Protein AF-A0A1G0CS88-F1 (afdb_monomer_lite)

Radius of gyration: 11.29 Å; chains: 1; bounding box: 26×19×28 Å

Sequence (63 aa):
MRAIFNDACRITAPFFDAENSWGNASLTMYARQTVREAYPQLTQQDVAILLSSVQRFHAGNAK

pLDDT: mean 84.69, std 12.03, range [45.53, 95.06]

Structure (mmCIF, N/CA/C/O backbone):
data_AF-A0A1G0CS88-F1
#
_entry.id   AF-A0A1G0CS88-F1
#
loop_
_atom_site.group_PDB
_atom_site.id
_atom_site.type_symbol
_atom_site.label_atom_id
_atom_site.label_alt_id
_atom_site.label_comp_id
_atom_site.label_asym_id
_atom_site.label_entity_id
_atom_site.label_seq_id
_atom_site.pdbx_PDB_ins_code
_atom_site.Cartn_x
_atom_site.Cartn_y
_atom_site.Cartn_z
_atom_site.occupancy
_atom_site.B_iso_or_equiv
_atom_site.auth_seq_id
_atom_site.auth_comp_id
_atom_site.auth_asym_id
_atom_site.auth_atom_id
_atom_site.pdbx_PDB_model_num
ATOM 1 N N . MET A 1 1 ? -6.625 -5.950 10.202 1.00 73.00 1 MET A N 1
ATOM 2 C CA . MET A 1 1 ? -5.648 -5.393 9.235 1.00 73.00 1 MET A CA 1
ATOM 3 C C . MET A 1 1 ? -5.142 -6.385 8.190 1.00 73.00 1 MET A C 1
ATOM 5 O O . MET A 1 1 ? -5.097 -6.006 7.032 1.00 73.00 1 MET A O 1
ATOM 9 N N . ARG A 1 2 ? -4.793 -7.638 8.524 1.00 81.06 2 ARG A N 1
ATOM 10 C CA . ARG A 1 2 ? -4.194 -8.574 7.544 1.00 81.06 2 ARG A CA 1
ATOM 11 C C . ARG A 1 2 ? -5.061 -8.858 6.301 1.00 81.06 2 ARG A C 1
ATOM 13 O O . ARG A 1 2 ? -4.526 -8.921 5.204 1.00 81.06 2 ARG A O 1
ATOM 20 N N . ALA A 1 3 ? -6.384 -8.953 6.457 1.00 86.81 3 ALA A N 1
ATOM 21 C CA . ALA A 1 3 ? -7.310 -9.109 5.327 1.00 86.81 3 ALA A CA 1
ATOM 22 C C . ALA A 1 3 ? -7.308 -7.887 4.386 1.00 86.81 3 ALA A C 1
ATOM 24 O O . ALA A 1 3 ? -7.183 -8.047 3.177 1.00 86.81 3 ALA A O 1
ATOM 25 N N . ILE A 1 4 ? -7.352 -6.677 4.958 1.00 91.31 4 ILE A N 1
ATOM 26 C CA . ILE A 1 4 ? -7.284 -5.403 4.220 1.00 91.31 4 ILE A CA 1
ATOM 27 C C . ILE A 1 4 ? -5.949 -5.283 3.478 1.00 91.31 4 ILE A C 1
ATOM 29 O O . ILE A 1 4 ? -5.915 -4.822 2.348 1.00 91.31 4 ILE A O 1
ATOM 33 N N . PHE A 1 5 ? -4.850 -5.737 4.084 1.00 93.12 5 PHE A N 1
ATOM 34 C CA . PHE A 1 5 ? -3.532 -5.722 3.452 1.00 93.12 5 PHE A CA 1
ATOM 35 C C . PHE A 1 5 ? -3.464 -6.585 2.189 1.00 93.12 5 PHE A C 1
ATOM 37 O O . PHE A 1 5 ? -3.018 -6.099 1.155 1.00 93.12 5 PHE A O 1
ATOM 44 N N . ASN A 1 6 ? -3.931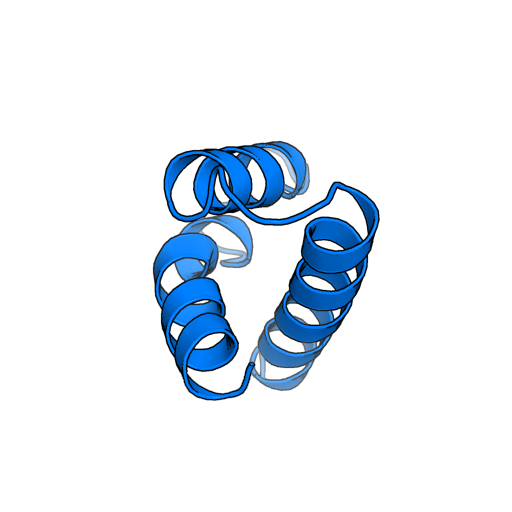 -7.834 2.248 1.00 93.12 6 ASN A N 1
ATOM 45 C CA . ASN A 1 6 ? -3.896 -8.723 1.083 1.00 93.12 6 ASN A CA 1
ATOM 46 C C . ASN A 1 6 ? -4.703 -8.156 -0.091 1.00 93.12 6 ASN A C 1
ATOM 48 O O . ASN A 1 6 ? -4.249 -8.191 -1.234 1.00 93.12 6 ASN A O 1
ATOM 52 N N . ASP A 1 7 ? -5.884 -7.611 0.195 1.00 93.81 7 ASP A N 1
ATOM 53 C CA . ASP A 1 7 ? -6.711 -6.993 -0.833 1.00 93.81 7 ASP A CA 1
ATOM 54 C C . ASP A 1 7 ? -6.108 -5.674 -1.344 1.00 93.81 7 ASP A C 1
ATOM 56 O O . ASP A 1 7 ? -6.045 -5.462 -2.552 1.00 93.81 7 ASP A O 1
ATOM 60 N N . ALA A 1 8 ? -5.546 -4.844 -0.459 1.00 92.50 8 ALA A N 1
ATOM 61 C CA . ALA A 1 8 ? -4.821 -3.635 -0.842 1.00 92.50 8 ALA A CA 1
ATOM 62 C C . ALA A 1 8 ? -3.641 -3.946 -1.775 1.00 92.50 8 ALA A C 1
ATOM 64 O O . ALA A 1 8 ? -3.472 -3.259 -2.780 1.00 92.50 8 ALA A O 1
ATOM 65 N N . CYS A 1 9 ? -2.863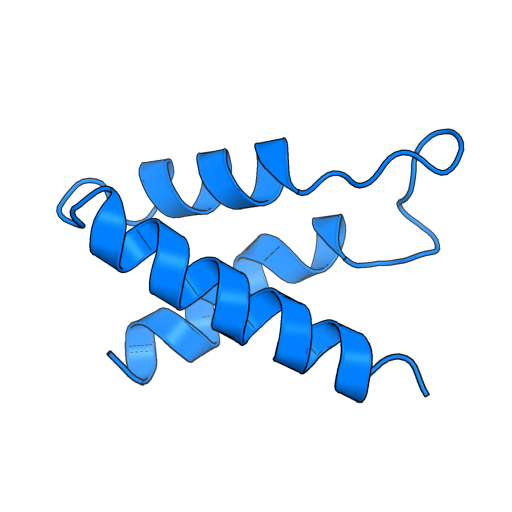 -5.003 -1.513 1.00 91.94 9 CYS A N 1
ATOM 66 C CA . CYS A 1 9 ? -1.807 -5.452 -2.424 1.00 91.94 9 CYS A CA 1
ATOM 67 C C . CYS A 1 9 ? -2.359 -5.803 -3.810 1.00 91.94 9 CYS A C 1
ATOM 69 O O . CYS A 1 9 ? -1.751 -5.430 -4.810 1.00 91.94 9 CYS A O 1
ATOM 71 N N . ARG A 1 10 ? -3.514 -6.479 -3.872 1.00 92.56 10 ARG A N 1
ATOM 72 C CA . ARG A 1 10 ? -4.162 -6.885 -5.127 1.00 92.56 10 ARG A CA 1
ATOM 73 C C . ARG A 1 10 ? -4.663 -5.688 -5.933 1.00 92.56 10 ARG A C 1
ATOM 75 O O . ARG A 1 10 ? -4.328 -5.577 -7.106 1.00 92.56 10 ARG A O 1
ATOM 82 N N . ILE A 1 11 ? -5.438 -4.790 -5.321 1.00 92.88 11 ILE A N 1
ATOM 83 C CA . ILE A 1 11 ? -6.042 -3.646 -6.032 1.00 92.88 11 ILE A CA 1
ATOM 84 C C . ILE A 1 11 ? -5.007 -2.590 -6.430 1.00 92.88 11 ILE A C 1
ATOM 86 O O . ILE A 1 11 ? -5.251 -1.811 -7.345 1.00 92.88 11 ILE A O 1
ATOM 90 N N . THR A 1 12 ? -3.858 -2.554 -5.748 1.00 92.12 12 THR A N 1
ATOM 91 C CA . THR A 1 12 ? -2.786 -1.601 -6.058 1.00 92.12 12 THR A CA 1
ATOM 92 C C . THR A 1 12 ? -1.680 -2.163 -6.942 1.00 92.12 12 THR A C 1
ATOM 94 O O . THR A 1 12 ? -0.875 -1.378 -7.434 1.00 92.12 12 THR A O 1
ATOM 97 N N . ALA A 1 13 ? -1.641 -3.480 -7.179 1.00 89.25 13 ALA A N 1
ATOM 98 C CA . ALA A 1 13 ? -0.619 -4.125 -8.005 1.00 89.25 13 ALA A CA 1
ATOM 99 C C . ALA A 1 13 ? -0.375 -3.425 -9.358 1.00 89.25 13 ALA A C 1
ATOM 101 O O . ALA A 1 13 ? 0.788 -3.177 -9.668 1.00 89.25 13 ALA A O 1
ATOM 102 N N . PRO A 1 14 ? -1.408 -2.986 -10.113 1.00 87.31 14 PRO A N 1
ATOM 103 C CA . PRO A 1 14 ? -1.197 -2.324 -11.402 1.00 87.31 14 PRO A CA 1
ATOM 104 C C . PRO A 1 14 ? -0.420 -1.004 -11.321 1.00 87.31 14 PRO A C 1
ATOM 106 O O . PRO A 1 14 ? 0.129 -0.572 -12.326 1.00 87.31 14 PRO A O 1
ATOM 109 N N . PHE A 1 15 ? -0.387 -0.349 -10.156 1.00 86.56 15 PHE A N 1
ATOM 110 C CA . PHE A 1 15 ? 0.316 0.925 -9.955 1.00 86.56 15 PHE A CA 1
ATOM 111 C C . PHE A 1 15 ? 1.783 0.751 -9.553 1.00 86.56 15 PHE A C 1
ATOM 113 O O . PHE A 1 15 ? 2.530 1.730 -9.550 1.00 86.56 15 PHE A O 1
ATOM 120 N N . PHE A 1 16 ? 2.172 -0.464 -9.163 1.00 81.94 16 PHE A N 1
ATOM 121 C CA . PHE A 1 16 ? 3.541 -0.822 -8.790 1.00 81.94 16 PHE A CA 1
ATOM 122 C C . PHE A 1 16 ? 4.231 -1.687 -9.851 1.00 81.94 16 PHE A C 1
ATOM 124 O O . PHE A 1 16 ? 5.398 -2.034 -9.683 1.00 81.94 16 PHE A O 1
ATOM 131 N N . ASP A 1 17 ? 3.526 -2.013 -10.934 1.00 79.69 17 ASP A N 1
ATOM 132 C CA . ASP A 1 17 ? 4.074 -2.707 -12.089 1.00 79.69 17 ASP A CA 1
ATOM 133 C C . ASP A 1 17 ? 4.948 -1.755 -12.924 1.00 79.69 17 ASP A C 1
ATOM 135 O O . ASP A 1 17 ? 4.501 -0.688 -13.355 1.00 79.69 17 ASP A O 1
ATOM 139 N N . ALA A 1 18 ? 6.209 -2.139 -13.141 1.00 70.75 18 ALA A N 1
ATOM 140 C CA . ALA A 1 18 ? 7.163 -1.361 -13.924 1.00 70.75 18 ALA A CA 1
ATOM 141 C C . ALA A 1 18 ? 6.739 -1.249 -15.398 1.00 70.75 18 ALA A C 1
ATOM 143 O O . ALA A 1 18 ? 6.964 -0.200 -16.011 1.00 70.75 18 ALA A O 1
ATOM 144 N N . GLU A 1 19 ? 6.079 -2.279 -15.941 1.00 72.19 19 GLU A N 1
ATOM 145 C CA . GLU A 1 19 ? 5.567 -2.283 -17.318 1.00 72.19 19 GLU A CA 1
ATOM 146 C C . GLU A 1 19 ? 4.385 -1.323 -17.495 1.00 72.19 19 GLU A C 1
ATOM 148 O O . GLU A 1 19 ? 4.127 -0.842 -18.597 1.00 72.19 19 GLU A O 1
ATOM 153 N N . ASN A 1 20 ? 3.702 -0.989 -16.399 1.00 66.06 20 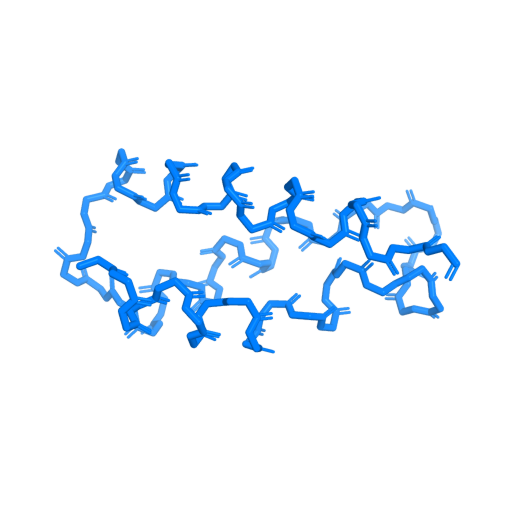ASN A N 1
ATOM 154 C CA . ASN A 1 20 ? 2.526 -0.123 -16.388 1.00 66.06 20 ASN A CA 1
ATOM 155 C C . ASN A 1 20 ? 2.842 1.308 -15.908 1.00 66.06 20 ASN A C 1
ATOM 157 O O . ASN A 1 20 ? 1.946 2.079 -15.554 1.00 66.06 20 ASN A O 1
ATOM 161 N N . SER A 1 21 ? 4.127 1.674 -15.876 1.00 64.44 21 SER A N 1
ATOM 162 C CA . SER A 1 21 ? 4.576 3.021 -15.527 1.00 64.44 21 SER A CA 1
ATOM 163 C C . SER A 1 21 ? 4.445 3.976 -16.719 1.00 64.44 21 SER A C 1
ATOM 165 O O . SER A 1 21 ? 4.813 3.656 -17.849 1.00 64.44 21 SER A O 1
ATOM 167 N N . TRP A 1 22 ? 3.938 5.192 -16.483 1.00 60.69 22 TRP A N 1
ATOM 168 C CA . TRP A 1 22 ? 3.903 6.229 -17.518 1.00 60.69 22 TRP A CA 1
ATOM 169 C C . TRP A 1 22 ? 5.091 7.173 -17.336 1.00 60.69 22 TRP A C 1
ATOM 171 O O . TRP A 1 22 ? 5.155 7.928 -16.367 1.00 60.69 22 TRP A O 1
ATOM 181 N N . GLY A 1 23 ? 6.070 7.099 -18.243 1.00 60.56 23 GLY A N 1
ATOM 182 C CA . GLY A 1 23 ? 7.210 8.022 -18.271 1.00 60.56 23 GLY A CA 1
ATOM 183 C C . GLY A 1 23 ? 8.056 8.029 -16.992 1.00 60.56 23 GLY A C 1
ATOM 184 O O . GLY A 1 23 ? 8.468 9.099 -16.549 1.00 60.56 23 GLY A O 1
ATOM 185 N N . ASN A 1 24 ? 8.304 6.861 -16.384 1.00 59.84 24 ASN A N 1
ATOM 186 C CA . ASN A 1 24 ? 9.058 6.721 -15.127 1.00 59.84 24 ASN A CA 1
ATOM 187 C C . ASN A 1 24 ? 8.395 7.383 -13.895 1.00 59.84 24 ASN A C 1
ATOM 189 O O . ASN A 1 24 ? 9.009 7.454 -12.828 1.00 59.84 24 ASN A O 1
ATOM 193 N N . ALA A 1 25 ? 7.154 7.874 -14.009 1.00 61.66 25 ALA A N 1
ATOM 194 C CA . ALA A 1 25 ? 6.423 8.464 -12.896 1.00 61.66 25 ALA A CA 1
ATOM 195 C C . ALA A 1 25 ? 5.684 7.382 -12.098 1.00 61.66 25 ALA A C 1
ATOM 197 O O . ALA A 1 25 ? 4.893 6.607 -12.635 1.00 61.66 25 ALA A O 1
ATOM 198 N N . SER A 1 26 ? 5.928 7.351 -10.789 1.00 63.19 26 SER A N 1
ATOM 199 C CA . SER A 1 26 ? 5.264 6.423 -9.877 1.00 63.19 26 SER A CA 1
ATOM 200 C C . SER A 1 26 ? 3.773 6.751 -9.758 1.00 63.19 26 SER A C 1
ATOM 202 O O . SER A 1 26 ? 3.402 7.850 -9.341 1.00 63.19 26 SER A O 1
ATOM 204 N N . LEU A 1 27 ? 2.900 5.783 -10.045 1.00 78.12 27 LEU A N 1
ATOM 205 C CA . LEU A 1 27 ? 1.439 5.922 -9.950 1.00 78.12 27 LEU A CA 1
ATOM 206 C C . LEU A 1 27 ? 0.925 5.815 -8.496 1.00 78.12 27 LEU A C 1
ATOM 208 O O . LEU A 1 27 ? -0.240 5.503 -8.245 1.00 78.12 27 LEU A O 1
ATOM 212 N N . THR A 1 28 ? 1.772 6.117 -7.504 1.00 77.62 28 THR A N 1
ATOM 213 C CA . THR A 1 28 ? 1.472 5.963 -6.067 1.00 77.62 28 THR A CA 1
ATOM 214 C C . THR A 1 28 ? 0.295 6.820 -5.610 1.00 77.62 28 THR A C 1
ATOM 216 O O . THR A 1 28 ? -0.401 6.465 -4.658 1.00 77.62 28 THR A O 1
ATOM 219 N N . MET A 1 29 ? 0.061 7.958 -6.270 1.00 82.06 29 MET A N 1
ATOM 220 C CA . MET A 1 29 ? -1.105 8.801 -6.001 1.00 82.06 29 MET A CA 1
ATOM 221 C C . MET A 1 29 ? -2.410 8.064 -6.334 1.00 82.06 29 MET A C 1
ATOM 223 O O . MET A 1 29 ? -3.356 8.133 -5.549 1.00 82.06 29 MET A O 1
ATOM 227 N N . TYR A 1 30 ? -2.441 7.305 -7.432 1.00 87.94 30 TYR A N 1
ATOM 228 C CA . TYR A 1 30 ? -3.595 6.488 -7.807 1.00 87.94 30 TYR A CA 1
ATOM 229 C C . TYR A 1 30 ? -3.761 5.294 -6.869 1.00 87.94 30 TYR A C 1
ATOM 231 O O . TYR A 1 30 ? -4.867 5.063 -6.396 1.00 87.94 30 TYR A O 1
ATOM 239 N N . ALA A 1 31 ? -2.666 4.639 -6.461 1.00 90.31 31 ALA A N 1
ATOM 240 C CA . ALA A 1 31 ? -2.719 3.602 -5.427 1.00 90.31 31 ALA A CA 1
ATOM 241 C C . ALA A 1 31 ? -3.353 4.120 -4.122 1.00 90.31 31 ALA A C 1
ATOM 243 O O . ALA A 1 31 ? -4.186 3.447 -3.513 1.00 90.31 31 ALA A O 1
ATOM 244 N N . ARG A 1 32 ? -3.008 5.348 -3.708 1.00 90.94 32 ARG A N 1
ATOM 245 C CA . ARG A 1 32 ? -3.624 5.993 -2.542 1.00 90.94 32 ARG A CA 1
ATOM 246 C C . ARG A 1 32 ? -5.110 6.252 -2.743 1.00 90.94 32 ARG A C 1
ATOM 248 O O . ARG A 1 32 ? -5.885 6.002 -1.822 1.00 90.94 32 ARG A O 1
ATOM 255 N N . GLN A 1 33 ? -5.496 6.764 -3.905 1.00 92.25 33 GLN A N 1
ATOM 256 C CA . GLN A 1 33 ? -6.892 7.048 -4.213 1.00 92.25 33 GLN A CA 1
ATOM 257 C C . GLN A 1 33 ? -7.733 5.764 -4.214 1.00 92.25 33 GLN A C 1
ATOM 259 O O . GLN A 1 33 ? -8.732 5.701 -3.504 1.00 92.25 33 GLN A O 1
ATOM 264 N N . THR A 1 34 ? -7.268 4.708 -4.885 1.00 93.75 34 THR A N 1
ATOM 265 C CA . THR A 1 34 ? -7.934 3.399 -4.928 1.00 93.75 34 THR A CA 1
ATOM 266 C C . THR A 1 34 ? -8.134 2.805 -3.532 1.00 93.75 34 THR A C 1
ATOM 268 O O . THR A 1 34 ? -9.208 2.296 -3.222 1.00 93.75 34 THR A O 1
ATOM 271 N N . VAL A 1 35 ? -7.140 2.916 -2.643 1.00 93.69 35 VAL A N 1
ATOM 272 C CA . VAL A 1 35 ? -7.278 2.455 -1.250 1.00 93.69 35 VAL A CA 1
ATOM 273 C C . VAL A 1 35 ? -8.317 3.278 -0.481 1.00 93.69 35 VAL A C 1
ATOM 275 O O . VAL A 1 35 ? -9.085 2.710 0.292 1.00 93.69 35 VAL A O 1
ATOM 278 N N . ARG A 1 36 ? -8.374 4.601 -0.682 1.00 93.44 36 ARG A N 1
ATOM 279 C CA . ARG A 1 36 ? -9.373 5.462 -0.022 1.00 93.44 36 ARG A CA 1
ATOM 280 C C . ARG A 1 36 ? -10.795 5.175 -0.494 1.00 93.44 36 ARG A C 1
ATOM 282 O O . ARG A 1 36 ? -11.713 5.257 0.312 1.00 93.44 36 ARG A O 1
ATOM 289 N N . GLU A 1 37 ? -10.967 4.849 -1.769 1.00 94.62 37 GLU A N 1
ATOM 290 C CA . GLU A 1 37 ? -12.266 4.486 -2.344 1.00 94.62 37 GLU A CA 1
ATOM 291 C C . GLU A 1 37 ? -12.738 3.109 -1.865 1.00 94.62 37 GLU A C 1
ATOM 293 O O . GLU A 1 37 ? -13.907 2.949 -1.524 1.00 94.62 37 GLU A O 1
ATOM 298 N N . ALA A 1 38 ? -11.831 2.130 -1.773 1.00 93.88 38 ALA A N 1
ATOM 299 C CA . ALA A 1 38 ? -12.150 0.789 -1.282 1.00 93.88 38 ALA A CA 1
ATOM 300 C C . ALA A 1 38 ? -12.400 0.743 0.238 1.00 93.88 38 ALA A C 1
ATOM 302 O O . ALA A 1 38 ? -13.154 -0.102 0.721 1.00 93.88 38 ALA A O 1
ATOM 303 N N . TYR A 1 39 ? -11.771 1.648 0.995 1.00 94.62 39 TYR A N 1
ATOM 304 C CA . TYR A 1 39 ? -11.807 1.663 2.457 1.00 94.62 39 TYR A CA 1
ATOM 305 C C . TYR A 1 39 ? -12.062 3.072 3.025 1.00 94.62 39 TYR A C 1
ATOM 307 O O . TYR A 1 39 ? -11.209 3.612 3.739 1.00 94.62 39 TYR A O 1
ATOM 315 N N . PRO A 1 40 ? -13.233 3.682 2.759 1.00 94.38 40 PRO A N 1
ATOM 316 C CA . PRO A 1 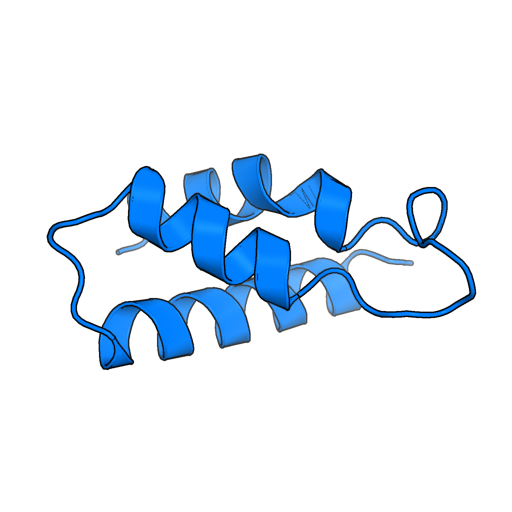40 ? -13.547 5.054 3.175 1.00 94.38 40 PRO A CA 1
ATOM 317 C C . PRO A 1 40 ? -13.552 5.263 4.698 1.00 94.38 40 PRO A C 1
ATOM 319 O O . PRO A 1 40 ? -13.396 6.385 5.172 1.00 94.38 40 PRO A O 1
ATOM 322 N N . GLN A 1 41 ? -13.715 4.188 5.467 1.00 94.50 41 GLN A N 1
ATOM 323 C CA . GLN A 1 41 ? -13.690 4.174 6.928 1.00 94.50 41 GLN A CA 1
ATOM 324 C C . GLN A 1 41 ? -12.280 4.258 7.532 1.00 9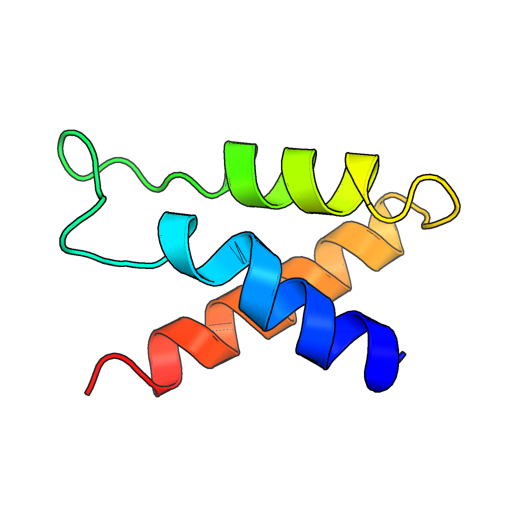4.50 41 GLN A C 1
ATOM 326 O O . GLN A 1 41 ? -12.152 4.457 8.739 1.00 94.50 41 GLN A O 1
ATOM 331 N N . LEU A 1 42 ? -11.223 4.064 6.736 1.00 93.56 42 LEU A N 1
ATOM 332 C CA . LEU A 1 42 ? -9.853 4.171 7.232 1.00 93.56 42 LEU A CA 1
ATOM 333 C C . LEU A 1 42 ? -9.456 5.630 7.422 1.00 93.56 42 LEU A C 1
ATOM 335 O O . LEU A 1 42 ? -9.745 6.501 6.598 1.00 93.56 42 LEU A O 1
ATOM 339 N N . THR A 1 43 ? -8.713 5.888 8.494 1.00 95.06 43 THR A N 1
ATOM 340 C CA . THR A 1 43 ? -8.112 7.203 8.695 1.00 95.06 43 THR A CA 1
ATOM 341 C C . THR A 1 43 ? -6.998 7.438 7.676 1.00 95.06 43 THR A C 1
ATOM 343 O O . THR A 1 43 ? -6.422 6.503 7.111 1.00 95.06 43 THR A O 1
ATOM 346 N N . GLN A 1 44 ? -6.623 8.701 7.461 1.00 91.25 44 GLN A N 1
ATOM 347 C CA . GLN A 1 44 ? -5.483 9.008 6.591 1.00 91.25 44 GLN A CA 1
ATOM 348 C C . GLN A 1 44 ? -4.178 8.359 7.073 1.00 91.25 44 GLN A C 1
ATOM 350 O O . GLN A 1 44 ? -3.350 7.963 6.250 1.00 91.25 44 GLN A O 1
ATOM 355 N N . GLN A 1 45 ? -4.008 8.231 8.391 1.00 94.12 45 GLN A N 1
ATOM 356 C CA . GLN A 1 45 ? -2.853 7.572 8.990 1.00 94.12 45 GLN A CA 1
ATOM 357 C C . GLN A 1 45 ? -2.843 6.074 8.666 1.00 94.12 45 GLN A C 1
ATOM 359 O O . GLN A 1 45 ? -1.815 5.559 8.228 1.00 94.12 45 GLN A O 1
ATOM 364 N N . ASP A 1 46 ? -3.983 5.392 8.798 1.00 94.06 46 ASP A N 1
ATOM 365 C CA . ASP A 1 46 ? -4.093 3.967 8.463 1.00 94.06 46 ASP A CA 1
ATOM 366 C C . ASP A 1 46 ? -3.794 3.713 6.985 1.00 94.06 46 ASP A C 1
ATOM 368 O O . ASP A 1 46 ? -3.046 2.796 6.649 1.00 94.06 46 ASP A O 1
ATOM 372 N N . VAL A 1 47 ? -4.316 4.567 6.098 1.00 93.69 47 VAL A N 1
ATOM 373 C CA . VAL A 1 47 ? -4.037 4.502 4.656 1.00 93.69 47 VAL A CA 1
ATOM 374 C C . VAL A 1 47 ? -2.542 4.685 4.375 1.00 93.69 47 VAL A C 1
ATOM 376 O O . VAL A 1 47 ? -1.978 3.961 3.555 1.00 93.69 47 VAL A O 1
ATOM 379 N N . ALA A 1 48 ? -1.872 5.617 5.060 1.00 92.12 48 ALA A N 1
ATOM 380 C CA . ALA A 1 48 ? -0.436 5.843 4.894 1.00 92.12 48 ALA A CA 1
ATOM 381 C C . ALA A 1 48 ? 0.409 4.643 5.360 1.00 92.12 48 ALA A C 1
ATOM 383 O O . ALA A 1 48 ? 1.334 4.233 4.652 1.00 92.12 48 ALA A O 1
ATOM 384 N N . ILE A 1 49 ? 0.077 4.048 6.511 1.00 93.88 49 ILE A N 1
ATOM 385 C CA . ILE A 1 49 ? 0.745 2.841 7.031 1.00 93.88 49 ILE A CA 1
ATOM 386 C C . ILE A 1 49 ? 0.542 1.662 6.070 1.00 93.88 49 ILE A C 1
ATOM 388 O O . ILE A 1 49 ? 1.488 0.931 5.753 1.00 93.88 49 ILE A O 1
ATOM 392 N N . LEU A 1 50 ? -0.683 1.500 5.566 1.00 93.38 50 LEU A N 1
ATOM 393 C CA . LEU A 1 50 ? -1.046 0.441 4.634 1.00 93.38 50 LEU A CA 1
ATOM 394 C C . LEU A 1 50 ? -0.264 0.561 3.321 1.00 93.38 50 LEU A C 1
ATOM 396 O O . LEU A 1 50 ? 0.393 -0.395 2.916 1.00 93.38 50 LEU A O 1
ATOM 400 N N . LEU A 1 51 ? -0.256 1.746 2.702 1.00 91.88 51 LEU A N 1
ATOM 401 C CA . LEU A 1 51 ? 0.486 2.008 1.463 1.00 91.88 51 LEU A CA 1
ATOM 402 C C . LEU A 1 51 ? 1.991 1.815 1.625 1.00 91.88 51 LEU A C 1
ATOM 404 O O . LEU A 1 51 ? 2.620 1.242 0.743 1.00 91.88 51 LEU A O 1
ATOM 408 N N . SER A 1 52 ? 2.562 2.240 2.753 1.00 92.19 52 SER A N 1
ATOM 409 C CA . SER A 1 52 ? 3.992 2.037 3.031 1.00 92.19 52 SER A CA 1
ATOM 410 C C . SER A 1 52 ? 4.343 0.546 3.072 1.00 92.19 52 SER A C 1
ATOM 412 O O . SER A 1 52 ? 5.377 0.120 2.557 1.00 92.19 52 SER A O 1
ATOM 414 N N . SER A 1 53 ? 3.448 -0.266 3.642 1.00 92.44 53 SER A N 1
ATOM 415 C CA . SER A 1 53 ? 3.605 -1.722 3.706 1.00 92.44 53 SER A CA 1
ATOM 416 C C . SER A 1 53 ? 3.448 -2.376 2.327 1.00 92.44 53 SER A C 1
ATOM 418 O O . SER A 1 53 ? 4.240 -3.242 1.962 1.00 92.44 53 SER A O 1
ATOM 420 N N . VAL A 1 54 ? 2.458 -1.936 1.545 1.00 92.06 54 VAL A N 1
ATOM 421 C CA . VAL A 1 54 ? 2.190 -2.401 0.172 1.00 92.06 54 VAL A CA 1
ATOM 422 C C . VAL A 1 54 ? 3.356 -2.071 -0.765 1.00 92.06 54 VAL A C 1
ATOM 424 O O . VAL A 1 54 ? 3.814 -2.935 -1.508 1.00 92.06 54 VAL A O 1
ATOM 427 N N . GLN A 1 55 ? 3.891 -0.851 -0.690 1.00 90.00 55 GLN A N 1
ATOM 428 C CA . GLN A 1 55 ? 5.042 -0.430 -1.487 1.00 90.00 55 GLN A CA 1
ATOM 429 C C . GLN A 1 55 ? 6.263 -1.313 -1.206 1.00 90.00 55 GLN A C 1
ATOM 431 O O . GLN A 1 55 ? 6.943 -1.745 -2.133 1.00 90.00 55 GLN A O 1
ATOM 436 N N . ARG A 1 56 ? 6.527 -1.629 0.070 1.00 89.88 56 ARG A N 1
ATOM 437 C CA . ARG A 1 56 ? 7.624 -2.530 0.448 1.00 89.88 56 ARG A CA 1
ATOM 438 C C . ARG A 1 56 ? 7.405 -3.959 -0.054 1.00 89.88 56 ARG A C 1
ATOM 440 O O . ARG A 1 56 ? 8.371 -4.607 -0.443 1.00 89.88 56 ARG A O 1
ATOM 447 N N . PHE A 1 57 ? 6.163 -4.444 -0.042 1.00 90.69 57 PHE A N 1
ATOM 448 C CA . PHE A 1 57 ? 5.809 -5.764 -0.565 1.00 90.69 57 PHE A CA 1
ATOM 449 C C . PHE A 1 57 ? 6.094 -5.872 -2.068 1.00 90.69 57 PHE A C 1
ATOM 451 O O . PHE A 1 57 ? 6.784 -6.798 -2.485 1.00 90.69 57 PHE A O 1
ATOM 458 N N . HIS A 1 58 ? 5.641 -4.903 -2.866 1.00 86.88 58 HIS A N 1
ATOM 459 C CA . HIS A 1 58 ? 5.879 -4.906 -4.314 1.00 86.88 58 HIS A CA 1
ATOM 460 C C . HIS A 1 58 ? 7.353 -4.687 -4.669 1.00 86.88 58 HIS A C 1
ATOM 462 O O . HIS A 1 58 ? 7.881 -5.398 -5.516 1.00 86.88 58 HIS A O 1
ATOM 468 N N . ALA A 1 59 ? 8.061 -3.807 -3.952 1.00 84.19 59 ALA A N 1
ATOM 469 C CA . ALA A 1 59 ? 9.503 -3.626 -4.137 1.00 84.19 59 ALA A CA 1
ATOM 470 C C . ALA A 1 59 ? 10.318 -4.898 -3.827 1.00 84.19 59 ALA A C 1
ATOM 472 O O . ALA A 1 59 ? 11.349 -5.133 -4.448 1.00 84.19 59 ALA A O 1
ATOM 473 N N . GLY A 1 60 ? 9.870 -5.723 -2.873 1.00 81.19 60 GLY A N 1
ATOM 474 C CA . GLY A 1 60 ? 10.514 -6.999 -2.543 1.00 81.19 60 GLY A CA 1
ATOM 475 C C . GLY A 1 60 ? 10.204 -8.138 -3.522 1.00 81.19 60 GLY A C 1
ATOM 476 O O . GLY A 1 60 ? 10.989 -9.079 -3.605 1.00 81.19 60 GLY A O 1
ATOM 477 N N . ASN A 1 61 ? 9.089 -8.048 -4.255 1.00 67.50 61 ASN A N 1
ATOM 478 C CA . ASN A 1 61 ? 8.636 -9.063 -5.213 1.00 67.50 61 ASN A CA 1
ATOM 479 C C . ASN A 1 61 ? 9.036 -8.771 -6.668 1.00 67.50 61 ASN A C 1
ATOM 481 O O . ASN A 1 61 ? 8.842 -9.632 -7.518 1.00 67.50 61 ASN A O 1
ATOM 485 N N . ALA A 1 62 ? 9.590 -7.594 -6.965 1.00 59.16 62 ALA A N 1
ATOM 486 C CA . ALA A 1 62 ? 10.044 -7.201 -8.301 1.00 59.16 62 ALA A CA 1
ATOM 487 C C . ALA A 1 62 ? 11.375 -7.874 -8.723 1.00 59.16 62 ALA A C 1
ATOM 489 O O . ALA A 1 62 ? 12.247 -7.211 -9.284 1.00 59.16 62 ALA A O 1
ATOM 490 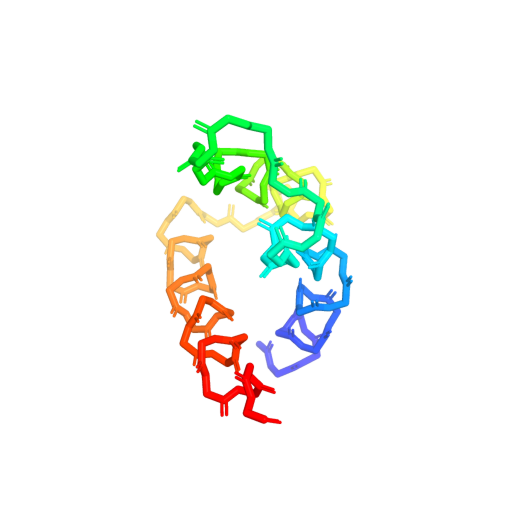N N . LYS A 1 63 ? 11.569 -9.160 -8.399 1.00 45.53 63 LYS A N 1
ATOM 491 C CA . LYS A 1 63 ? 12.817 -9.902 -8.626 1.00 45.53 63 LYS A CA 1
ATOM 492 C C . LYS A 1 63 ? 12.688 -10.943 -9.730 1.00 45.53 63 LYS A C 1
ATOM 494 O O . LYS A 1 63 ? 11.675 -11.672 -9.716 1.00 45.53 63 LYS A O 1
#

Foldseek 3Di:
DVVLLVVLLVQCVLQLDPVNDDPPDRSLVVSLVSSCVVCVVDDPVRSVVSSVVSNVVSVVVPD

Secondary structure (DSSP, 8-state):
-HHHHHHHHHHHHHHH-GGG-BTTB-THHHHHHHHHHH-TTS-HHHHHHHHHHHHHHHHHH--